Protein AF-A0A7W0NP90-F1 (afdb_monomer_lite)

pLDDT: mean 93.42, std 7.38, range [56.53, 98.81]

Structure (mmCIF, N/CA/C/O backbone):
data_AF-A0A7W0NP90-F1
#
_entry.id   AF-A0A7W0NP90-F1
#
loop_
_atom_site.group_PDB
_atom_site.id
_atom_site.type_symbol
_atom_site.label_atom_id
_atom_site.label_alt_id
_atom_site.label_comp_id
_atom_site.label_asym_id
_atom_site.label_entity_id
_atom_site.label_seq_id
_atom_site.pdbx_PDB_ins_code
_atom_site.Cartn_x
_atom_site.Cartn_y
_atom_site.Cartn_z
_atom_site.occupancy
_atom_site.B_iso_or_equiv
_atom_site.auth_seq_id
_atom_site.auth_comp_id
_atom_site.auth_asym_id
_atom_s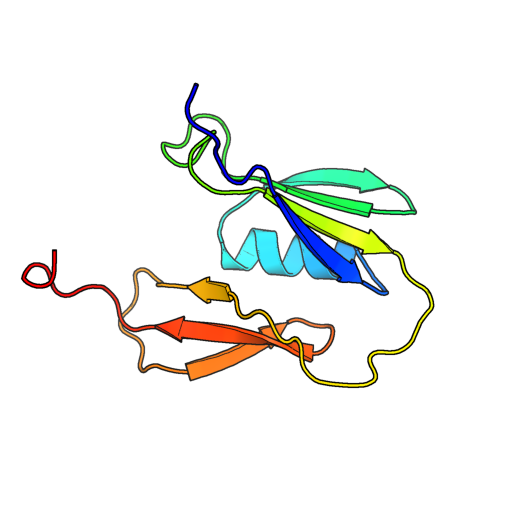ite.auth_atom_id
_atom_site.pdbx_PDB_model_num
ATOM 1 N N . MET A 1 1 ? 13.986 13.637 23.116 1.00 79.00 1 MET A N 1
ATOM 2 C CA . MET A 1 1 ? 13.478 13.665 21.729 1.00 79.00 1 MET A CA 1
ATOM 3 C C . MET A 1 1 ? 13.060 12.245 21.397 1.00 79.00 1 MET A C 1
ATOM 5 O O . MET A 1 1 ? 13.877 11.355 21.581 1.00 79.00 1 MET A O 1
ATOM 9 N N . VAL A 1 2 ? 11.793 12.021 21.052 1.00 87.81 2 VAL A N 1
ATOM 10 C CA . VAL A 1 2 ? 11.289 10.692 20.666 1.00 87.81 2 VAL A CA 1
ATOM 11 C C . VAL A 1 2 ? 11.341 10.564 19.146 1.00 87.81 2 VAL A C 1
ATOM 13 O O . VAL A 1 2 ? 11.081 11.542 18.448 1.00 87.81 2 VAL A O 1
ATOM 16 N N . MET A 1 3 ? 11.732 9.394 18.645 1.00 90.00 3 MET A N 1
ATOM 17 C CA . MET A 1 3 ? 11.789 9.099 17.211 1.00 90.00 3 MET A CA 1
ATOM 18 C C . MET A 1 3 ? 10.510 8.378 16.779 1.00 90.00 3 MET A C 1
ATOM 20 O O . MET A 1 3 ? 9.953 7.604 17.557 1.00 90.00 3 MET A O 1
ATOM 24 N N . ARG A 1 4 ? 10.069 8.618 15.542 1.00 89.56 4 ARG A N 1
ATOM 25 C CA . ARG A 1 4 ? 8.976 7.892 14.880 1.00 89.56 4 ARG A CA 1
ATOM 26 C C . ARG A 1 4 ? 9.493 7.275 13.586 1.00 89.56 4 ARG A C 1
ATOM 28 O O . ARG A 1 4 ? 10.465 7.773 13.018 1.00 89.56 4 ARG A O 1
ATOM 35 N N . ILE A 1 5 ? 8.862 6.192 13.145 1.00 93.38 5 ILE A N 1
ATOM 36 C CA . ILE A 1 5 ? 9.130 5.632 11.820 1.00 93.38 5 ILE A CA 1
ATOM 37 C C . ILE A 1 5 ? 8.510 6.594 10.809 1.00 93.38 5 ILE A C 1
ATOM 39 O O . ILE A 1 5 ? 7.312 6.835 10.870 1.00 93.38 5 ILE A O 1
ATOM 43 N N . GLN A 1 6 ? 9.332 7.159 9.926 1.00 93.38 6 GLN A N 1
ATOM 44 C CA . GLN A 1 6 ? 8.852 8.054 8.873 1.00 93.38 6 GLN A CA 1
ATOM 45 C C . GLN A 1 6 ? 8.219 7.262 7.731 1.00 93.38 6 GLN A C 1
ATOM 47 O O . GLN A 1 6 ? 7.110 7.555 7.317 1.00 93.38 6 GLN A O 1
ATOM 52 N N . CYS A 1 7 ? 8.940 6.267 7.212 1.00 96.06 7 CYS A N 1
ATOM 53 C CA . CYS A 1 7 ? 8.517 5.503 6.048 1.00 96.06 7 CYS A CA 1
ATOM 54 C C . CYS A 1 7 ? 9.046 4.068 6.095 1.00 96.06 7 CYS A C 1
ATOM 56 O O . CYS A 1 7 ? 10.070 3.780 6.727 1.00 96.06 7 CYS A O 1
ATOM 58 N N . VAL A 1 8 ? 8.348 3.182 5.390 1.00 97.06 8 VAL A N 1
ATOM 59 C CA . VAL A 1 8 ? 8.843 1.870 4.974 1.00 97.06 8 VAL A CA 1
ATOM 60 C C . VAL A 1 8 ? 9.157 1.954 3.486 1.00 97.06 8 VAL A C 1
ATOM 62 O O . VAL A 1 8 ? 8.288 2.279 2.679 1.00 97.06 8 VAL A O 1
ATOM 65 N N . VAL A 1 9 ? 10.408 1.669 3.134 1.00 97.81 9 VAL A N 1
ATOM 66 C CA . VAL A 1 9 ? 10.882 1.707 1.749 1.00 97.81 9 VAL A CA 1
ATOM 67 C C . VAL A 1 9 ? 10.884 0.299 1.172 1.00 97.81 9 VAL A C 1
ATOM 69 O O . VAL A 1 9 ? 11.411 -0.625 1.797 1.00 97.81 9 VAL A O 1
ATOM 72 N N . VAL A 1 10 ? 10.296 0.142 -0.010 1.00 97.12 10 VAL A N 1
ATOM 73 C CA . VAL A 1 10 ? 10.197 -1.122 -0.736 1.00 97.12 10 VAL A CA 1
ATOM 74 C C . VAL A 1 10 ? 10.815 -0.945 -2.117 1.00 97.12 10 VAL A C 1
ATOM 76 O O . VAL A 1 10 ? 10.396 -0.088 -2.895 1.00 97.12 10 VAL A O 1
ATOM 79 N N . ASP A 1 11 ? 11.809 -1.770 -2.419 1.00 97.25 11 ASP A N 1
ATOM 80 C CA . ASP A 1 11 ? 12.377 -1.863 -3.760 1.00 97.25 11 ASP A CA 1
ATOM 81 C C . ASP A 1 11 ? 11.326 -2.421 -4.730 1.00 97.25 11 ASP A C 1
ATOM 83 O O . ASP A 1 11 ? 10.651 -3.408 -4.423 1.00 97.25 11 ASP A O 1
ATOM 87 N N . ALA A 1 12 ? 11.191 -1.785 -5.890 1.00 97.06 12 ALA A N 1
ATOM 88 C CA . ALA A 1 12 ? 10.137 -2.057 -6.857 1.00 97.06 12 ALA A CA 1
ATOM 89 C C . ALA A 1 12 ? 10.663 -2.018 -8.296 1.00 97.06 12 ALA A C 1
ATOM 91 O O . ALA A 1 12 ? 11.549 -1.230 -8.631 1.00 97.06 12 ALA A O 1
ATOM 92 N N . HIS A 1 13 ? 10.079 -2.811 -9.187 1.00 97.44 13 HIS A N 1
ATOM 93 C CA . HIS A 1 13 ? 10.288 -2.667 -10.634 1.00 97.44 13 HIS A CA 1
ATOM 94 C C . HIS A 1 13 ? 9.301 -1.666 -11.253 1.00 97.44 13 HIS A C 1
ATOM 96 O O . HIS A 1 13 ? 9.673 -0.901 -12.154 1.00 97.44 13 HIS A O 1
ATOM 102 N N . ASP A 1 14 ? 8.067 -1.637 -10.750 1.00 97.81 14 ASP A N 1
ATOM 103 C CA . ASP A 1 14 ? 6.941 -0.809 -11.187 1.00 97.81 14 ASP A CA 1
ATOM 104 C C . ASP A 1 14 ? 6.324 -0.063 -9.986 1.00 97.81 14 ASP A C 1
ATOM 106 O O . ASP A 1 14 ? 5.307 -0.462 -9.406 1.00 97.81 14 ASP A O 1
ATOM 110 N N . CYS A 1 15 ? 6.963 1.050 -9.603 1.00 98.56 15 CYS A N 1
ATOM 111 C CA .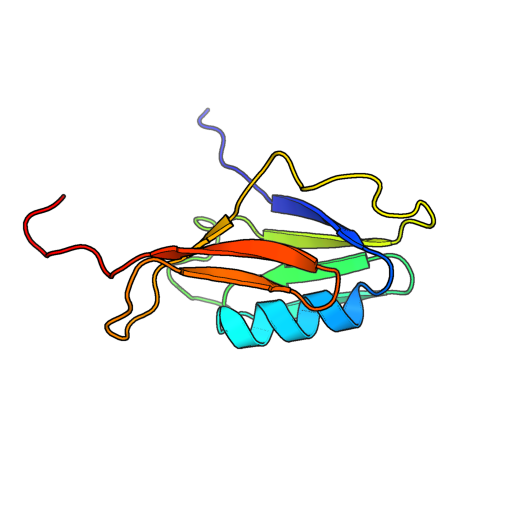 CYS A 1 15 ? 6.540 1.874 -8.466 1.00 98.56 15 CYS A CA 1
ATOM 112 C C . CYS A 1 15 ? 5.076 2.343 -8.569 1.00 98.56 15 CYS A C 1
ATOM 114 O O . CYS A 1 15 ? 4.346 2.144 -7.595 1.00 98.56 15 CYS A O 1
ATOM 116 N N . PRO A 1 16 ? 4.591 2.871 -9.717 1.00 98.62 16 PRO A N 1
ATOM 117 C CA . PRO A 1 16 ? 3.195 3.293 -9.847 1.00 98.62 16 PRO A CA 1
ATOM 118 C C . PRO A 1 16 ? 2.194 2.156 -9.628 1.00 98.62 16 PRO A C 1
ATOM 120 O O . PRO A 1 16 ? 1.126 2.355 -9.043 1.00 98.62 16 PRO A O 1
ATOM 123 N N . LYS A 1 17 ? 2.512 0.942 -10.094 1.00 98.50 17 LYS A N 1
ATOM 124 C CA . LYS A 1 17 ? 1.641 -0.226 -9.915 1.00 98.50 17 LYS A CA 1
ATOM 125 C C . LYS A 1 17 ? 1.531 -0.632 -8.449 1.00 98.50 17 LYS A C 1
ATOM 127 O O . LYS A 1 17 ? 0.416 -0.878 -7.986 1.00 98.50 17 LYS A O 1
ATOM 132 N N . LEU A 1 18 ? 2.650 -0.679 -7.724 1.00 98.50 18 LEU A N 1
ATOM 133 C CA . LEU A 1 18 ? 2.628 -0.964 -6.289 1.00 98.50 18 LEU A CA 1
ATOM 134 C C . LEU A 1 18 ? 1.927 0.148 -5.510 1.00 98.50 18 LEU A C 1
ATOM 136 O O . LEU A 1 18 ? 1.063 -0.146 -4.687 1.00 98.50 18 LEU A O 1
ATOM 140 N N . ALA A 1 19 ? 2.217 1.412 -5.818 1.00 98.75 19 ALA A N 1
ATOM 141 C CA . ALA A 1 19 ? 1.597 2.546 -5.147 1.00 98.75 19 ALA A CA 1
ATOM 142 C C . ALA A 1 19 ? 0.070 2.534 -5.278 1.00 98.75 19 ALA A C 1
ATOM 144 O O . ALA A 1 19 ? -0.632 2.707 -4.286 1.00 98.75 19 ALA A O 1
ATOM 145 N N . ARG A 1 20 ? -0.460 2.254 -6.474 1.00 98.75 20 ARG A N 1
ATOM 146 C CA . ARG A 1 20 ? -1.913 2.149 -6.697 1.00 98.75 20 ARG A CA 1
ATOM 147 C C . ARG A 1 20 ? -2.532 0.982 -5.934 1.00 98.75 20 ARG A C 1
ATOM 149 O O . ARG A 1 20 ? -3.562 1.172 -5.298 1.00 98.75 20 ARG A O 1
ATOM 156 N N . PHE A 1 21 ? -1.893 -0.190 -5.959 1.00 98.69 21 PHE A N 1
ATOM 157 C CA . PHE A 1 21 ? -2.354 -1.355 -5.198 1.00 98.69 21 PHE A CA 1
ATOM 158 C C . PHE A 1 21 ? -2.433 -1.056 -3.696 1.00 98.69 21 PHE A C 1
ATOM 160 O O . PHE A 1 21 ? -3.457 -1.311 -3.067 1.00 98.69 21 PHE A O 1
ATOM 167 N N . TRP A 1 22 ? -1.371 -0.484 -3.126 1.00 98.50 22 TRP A N 1
ATOM 168 C CA . TRP A 1 22 ? -1.301 -0.198 -1.694 1.00 98.50 22 TRP A CA 1
ATOM 169 C C . TRP A 1 22 ? -2.200 0.971 -1.278 1.00 98.50 22 TRP A C 1
ATOM 171 O O . TRP A 1 22 ? -2.812 0.910 -0.214 1.00 98.50 22 TRP A O 1
ATOM 181 N N . ALA A 1 23 ? -2.352 1.994 -2.123 1.00 98.44 23 ALA A N 1
ATOM 182 C CA . ALA A 1 23 ? -3.320 3.065 -1.904 1.00 98.44 23 ALA A CA 1
ATOM 183 C C . ALA A 1 23 ? -4.755 2.519 -1.835 1.00 98.44 23 ALA A C 1
ATOM 185 O O . ALA A 1 23 ? -5.495 2.860 -0.916 1.00 98.44 23 ALA A O 1
ATOM 186 N N . GLU A 1 24 ? -5.133 1.622 -2.750 1.00 97.81 24 GLU A N 1
ATOM 187 C CA . GLU A 1 24 ? -6.448 0.975 -2.731 1.00 97.81 24 GLU A CA 1
ATOM 188 C C . GLU A 1 24 ? -6.624 0.077 -1.499 1.00 97.81 24 GLU A C 1
ATOM 190 O O . GLU A 1 24 ? -7.619 0.203 -0.787 1.00 97.81 24 GLU A O 1
ATOM 195 N N . ALA A 1 25 ? -5.642 -0.780 -1.204 1.00 96.31 25 ALA A N 1
ATOM 196 C CA . ALA A 1 25 ? -5.716 -1.733 -0.097 1.00 96.31 25 ALA A CA 1
ATOM 197 C C . ALA A 1 25 ? -5.827 -1.059 1.282 1.00 96.31 25 ALA A C 1
ATOM 199 O O . ALA A 1 25 ? -6.492 -1.589 2.171 1.00 96.31 25 ALA A O 1
ATOM 200 N N . LEU A 1 26 ? -5.176 0.094 1.466 1.00 96.31 26 LEU A N 1
ATOM 201 C CA . LEU A 1 26 ? -5.153 0.824 2.737 1.00 96.31 26 LEU A CA 1
ATOM 202 C C . LEU A 1 26 ? -6.189 1.957 2.807 1.00 96.31 26 LEU A C 1
ATOM 204 O O . LEU A 1 26 ? -6.360 2.560 3.865 1.00 96.31 26 LEU A O 1
ATOM 208 N N . GLY A 1 27 ? -6.850 2.291 1.694 1.00 96.44 27 GLY A N 1
ATOM 209 C CA . GLY A 1 27 ? -7.626 3.530 1.578 1.00 96.44 27 GLY A CA 1
ATOM 210 C C . GLY A 1 27 ? -6.751 4.788 1.685 1.00 96.44 27 GLY A C 1
ATOM 211 O O . GLY A 1 27 ? -7.210 5.825 2.160 1.00 96.44 27 GLY A O 1
ATOM 212 N N . TRP A 1 28 ? -5.478 4.683 1.303 1.00 97.81 28 TRP A N 1
ATOM 213 C CA . TRP A 1 28 ? -4.477 5.751 1.338 1.00 97.81 28 TRP A CA 1
ATOM 214 C C . TRP A 1 28 ? -4.385 6.465 -0.018 1.00 97.81 28 TRP A C 1
ATOM 216 O O . TRP A 1 28 ? -5.126 6.167 -0.956 1.00 97.81 28 TRP A O 1
ATOM 226 N N . ARG A 1 29 ? -3.495 7.455 -0.134 1.00 98.25 29 ARG A N 1
ATOM 227 C CA . ARG A 1 29 ? -3.351 8.296 -1.330 1.00 98.25 29 ARG A CA 1
ATOM 228 C C . ARG A 1 29 ? -1.939 8.207 -1.883 1.00 98.25 29 ARG A C 1
ATOM 230 O O . ARG A 1 29 ? -0.986 8.275 -1.118 1.00 98.25 29 ARG A O 1
ATOM 237 N N . VAL A 1 30 ? -1.806 8.157 -3.207 1.00 98.56 30 VAL A N 1
ATOM 238 C CA . VAL A 1 30 ? -0.520 8.412 -3.870 1.00 98.56 30 VAL A CA 1
ATOM 239 C C . VAL A 1 30 ? -0.269 9.922 -3.850 1.00 98.56 30 VAL A C 1
ATOM 241 O O . VAL A 1 30 ? -1.030 10.676 -4.458 1.00 98.56 30 VAL A O 1
ATOM 244 N N . THR A 1 31 ? 0.753 10.374 -3.127 1.00 98.12 31 THR A N 1
ATOM 245 C CA . THR A 1 31 ? 1.062 11.808 -2.938 1.00 98.12 31 THR A CA 1
ATOM 246 C C . THR A 1 31 ? 2.223 12.286 -3.798 1.00 98.12 31 THR A C 1
ATOM 248 O O . THR A 1 31 ? 2.319 13.476 -4.102 1.00 98.12 31 THR A O 1
ATOM 251 N N . TYR A 1 32 ? 3.072 11.360 -4.239 1.00 98.38 32 TYR A N 1
ATOM 252 C CA . TYR A 1 32 ? 4.201 11.625 -5.118 1.00 98.38 32 TYR A CA 1
ATOM 253 C C . TYR A 1 32 ? 4.408 10.456 -6.083 1.00 98.38 32 TYR A C 1
ATOM 255 O O . TYR A 1 32 ? 4.322 9.299 -5.677 1.00 98.38 32 TYR A O 1
ATOM 263 N N . GLU A 1 33 ? 4.708 10.753 -7.345 1.00 98.44 33 GLU A N 1
ATOM 264 C CA . GLU A 1 33 ? 5.049 9.769 -8.376 1.00 98.44 33 GLU A CA 1
ATOM 265 C C . GLU A 1 33 ? 5.986 10.424 -9.401 1.00 98.44 33 GLU A C 1
ATOM 267 O O . GLU A 1 33 ? 5.691 11.507 -9.913 1.00 98.44 33 GLU A O 1
ATOM 272 N N . ASP A 1 34 ? 7.108 9.769 -9.691 1.00 98.12 34 ASP A N 1
ATOM 273 C CA . ASP A 1 34 ? 7.994 10.075 -10.814 1.00 98.12 34 ASP A CA 1
ATOM 274 C C . ASP A 1 34 ? 8.564 8.777 -11.427 1.00 98.12 34 ASP A C 1
ATOM 276 O O . ASP A 1 34 ? 8.125 7.670 -11.106 1.00 98.12 34 ASP A O 1
ATOM 280 N N . ASP A 1 35 ? 9.546 8.898 -12.326 1.00 96.94 35 ASP A N 1
ATOM 281 C CA . ASP A 1 35 ? 10.166 7.750 -13.003 1.00 96.94 35 ASP A CA 1
ATOM 282 C C . ASP A 1 35 ? 10.978 6.833 -12.065 1.00 96.94 35 ASP A C 1
ATOM 284 O O . ASP A 1 35 ? 11.357 5.723 -12.457 1.00 96.94 35 ASP A O 1
ATOM 288 N N . HIS A 1 36 ? 11.275 7.280 -10.845 1.00 98.06 36 HIS A N 1
ATOM 289 C CA . HIS A 1 36 ? 12.155 6.604 -9.899 1.00 98.06 36 HIS A CA 1
ATOM 290 C C . HIS A 1 36 ? 11.447 6.137 -8.637 1.00 98.06 36 HIS A C 1
ATOM 292 O O . HIS A 1 36 ? 11.956 5.228 -7.984 1.00 98.06 36 HIS A O 1
ATOM 298 N N . GLN A 1 37 ? 10.320 6.734 -8.264 1.00 98.56 37 GLN A N 1
ATOM 299 C CA . GLN A 1 37 ? 9.649 6.384 -7.026 1.00 98.56 37 GLN A CA 1
ATOM 300 C C . GLN A 1 37 ? 8.171 6.766 -6.996 1.00 98.56 37 GLN A C 1
ATOM 302 O O . GLN A 1 37 ? 7.675 7.600 -7.755 1.00 98.56 37 GLN A O 1
ATOM 307 N N . SER A 1 38 ? 7.459 6.171 -6.047 1.00 98.81 38 SER A N 1
ATOM 308 C CA . SER A 1 38 ? 6.083 6.532 -5.725 1.00 98.81 38 SER A CA 1
ATOM 309 C C . SER A 1 38 ? 5.867 6.478 -4.217 1.00 98.81 38 SER A C 1
ATOM 311 O O . SER A 1 38 ? 6.376 5.574 -3.556 1.00 98.81 38 SER A O 1
ATOM 313 N N . VAL A 1 39 ? 5.119 7.433 -3.669 1.00 98.75 39 VAL A N 1
ATOM 314 C CA . VAL A 1 39 ? 4.840 7.543 -2.229 1.00 98.75 39 VAL A CA 1
ATOM 315 C C . VAL A 1 39 ? 3.347 7.408 -1.987 1.00 98.75 39 VAL A C 1
ATOM 317 O O . VAL A 1 39 ? 2.542 8.042 -2.674 1.00 98.75 39 VAL A O 1
ATOM 320 N N . VAL A 1 40 ? 2.992 6.587 -1.002 1.00 98.69 40 VAL A N 1
ATOM 321 C CA . VAL A 1 40 ? 1.628 6.390 -0.521 1.00 98.69 40 VAL A CA 1
ATOM 322 C C . VAL A 1 40 ? 1.548 6.830 0.935 1.00 98.69 40 VAL A C 1
ATOM 324 O O . VAL A 1 40 ? 2.264 6.307 1.788 1.00 98.69 40 VAL A O 1
ATOM 327 N N . GLU A 1 41 ? 0.649 7.768 1.213 1.00 98.25 41 GLU A N 1
ATOM 328 C CA . GLU A 1 41 ? 0.454 8.377 2.531 1.00 98.25 41 GLU A CA 1
ATOM 329 C C . GLU A 1 41 ? -1.004 8.246 2.984 1.00 98.25 41 GLU A C 1
ATOM 331 O O . GLU A 1 41 ? -1.912 8.172 2.140 1.00 98.25 41 GLU A O 1
ATOM 336 N N . PRO A 1 42 ? -1.271 8.298 4.301 1.00 97.75 42 PRO A N 1
ATOM 337 C CA . PRO A 1 42 ? -2.629 8.357 4.814 1.00 97.75 42 PRO A CA 1
ATOM 338 C C . PRO A 1 42 ? -3.486 9.483 4.195 1.00 97.75 42 PRO A C 1
ATOM 340 O O . PRO A 1 42 ? -2.977 10.486 3.661 1.00 97.75 42 PRO A O 1
ATOM 343 N N . PRO A 1 43 ? -4.825 9.366 4.267 1.00 96.75 43 PRO A N 1
ATOM 344 C CA . PRO A 1 43 ? -5.722 10.445 3.874 1.00 96.75 43 PRO A CA 1
ATOM 345 C C . PRO A 1 43 ? -5.392 11.749 4.607 1.00 96.75 43 PRO A C 1
ATOM 347 O O . PRO A 1 43 ? -5.083 11.752 5.799 1.00 96.75 43 PRO A O 1
ATOM 350 N N . GLU A 1 44 ? -5.465 12.872 3.896 1.00 94.06 44 GLU A N 1
ATOM 351 C CA . GLU A 1 44 ? -5.188 14.184 4.483 1.00 94.06 44 GLU A CA 1
ATOM 352 C C . GLU A 1 44 ? -6.146 14.469 5.650 1.00 94.06 44 GLU A C 1
ATOM 354 O O . GLU A 1 44 ? -7.355 14.264 5.540 1.00 94.06 44 GLU A O 1
ATOM 359 N N . GLY A 1 45 ? -5.599 14.923 6.781 1.00 92.88 45 GLY A N 1
ATOM 360 C CA . GLY A 1 45 ? -6.372 15.220 7.991 1.00 92.88 45 GLY A CA 1
ATOM 361 C C . GLY A 1 45 ? -6.882 13.996 8.760 1.00 92.88 45 GLY A C 1
ATOM 362 O O . GLY A 1 45 ? -7.621 14.168 9.731 1.00 92.88 45 GLY A O 1
ATOM 363 N N . SER A 1 46 ? -6.508 12.779 8.355 1.00 94.19 46 SER A N 1
ATOM 364 C CA . SER A 1 46 ? -6.836 11.561 9.098 1.00 94.19 46 SER A CA 1
ATOM 365 C C . SER A 1 46 ? -6.013 11.439 10.395 1.00 94.19 46 SER A C 1
ATOM 367 O O . SER A 1 46 ? -4.912 11.992 10.474 1.00 94.19 46 SER A O 1
ATOM 369 N N . PRO A 1 47 ? -6.517 10.738 11.431 1.00 93.44 47 PRO A N 1
ATOM 370 C CA . PRO A 1 47 ? -5.762 10.463 12.661 1.00 93.44 47 PRO A CA 1
ATOM 371 C C . PRO A 1 47 ? -4.424 9.736 12.448 1.00 93.44 47 PRO A C 1
ATOM 373 O O . PRO A 1 47 ? -3.581 9.726 13.343 1.00 93.44 47 PRO A O 1
ATOM 376 N N . GLU A 1 48 ? -4.244 9.107 11.290 1.00 92.38 48 GLU A N 1
ATOM 377 C CA . GLU A 1 48 ? -3.058 8.361 10.891 1.00 92.38 48 GLU A CA 1
ATOM 378 C C . GLU A 1 48 ? -1.911 9.263 10.409 1.00 92.38 48 GLU A C 1
ATOM 380 O O . GLU A 1 48 ? -0.761 8.817 10.396 1.00 92.38 48 GLU A O 1
ATOM 385 N N . VAL A 1 49 ? -2.185 10.527 10.056 1.00 90.50 49 VAL A N 1
ATOM 386 C CA . VAL A 1 49 ? -1.146 11.502 9.679 1.00 90.50 49 VAL A CA 1
ATOM 387 C C . VAL A 1 49 ? -0.162 11.684 10.841 1.00 90.50 49 VAL A C 1
ATOM 389 O O . VAL A 1 49 ? -0.567 11.868 11.987 1.00 90.50 49 VAL A O 1
ATOM 392 N N . ASP A 1 50 ? 1.142 11.620 10.553 1.00 85.25 50 ASP A N 1
ATOM 393 C CA . ASP A 1 50 ? 2.243 11.655 11.534 1.00 85.2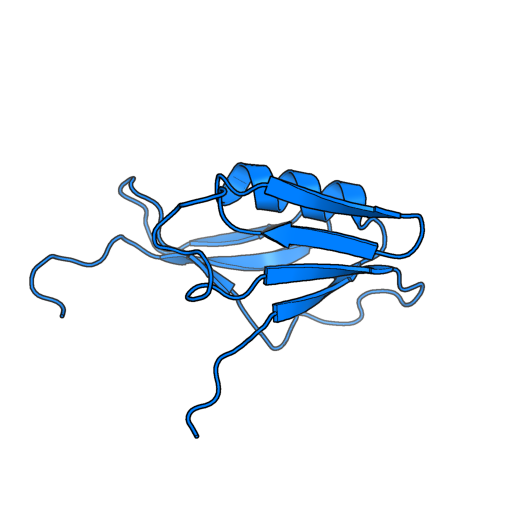5 50 ASP A CA 1
ATOM 394 C C . ASP A 1 50 ? 2.264 10.495 12.560 1.00 85.25 50 ASP A C 1
ATOM 396 O O . ASP A 1 50 ? 3.051 10.523 13.522 1.00 85.25 50 ASP A O 1
ATOM 400 N N . VAL A 1 51 ? 1.417 9.476 12.382 1.00 91.94 51 VAL A N 1
ATOM 401 C CA . VAL A 1 51 ? 1.349 8.273 13.231 1.00 91.94 51 VAL A CA 1
ATOM 402 C C . VAL A 1 51 ? 1.745 7.029 12.444 1.00 91.94 51 VAL A C 1
ATOM 404 O O . VAL A 1 51 ? 2.610 6.275 12.896 1.00 91.94 51 VAL A O 1
ATOM 407 N N . ALA A 1 52 ? 1.125 6.812 11.285 1.00 94.06 52 ALA A N 1
ATOM 408 C CA . ALA A 1 52 ? 1.471 5.722 10.386 1.00 94.06 52 ALA A CA 1
ATOM 409 C C . ALA A 1 52 ? 2.674 6.119 9.510 1.00 94.06 52 ALA A C 1
ATOM 411 O O . ALA A 1 52 ? 2.753 7.274 9.092 1.00 94.06 52 ALA A O 1
ATOM 412 N N . PRO A 1 53 ? 3.615 5.197 9.233 1.00 96.25 53 PRO A N 1
ATOM 413 C CA . PRO A 1 53 ? 4.705 5.473 8.308 1.00 96.25 53 PRO A CA 1
ATOM 414 C C . PRO A 1 53 ? 4.207 5.469 6.860 1.00 96.25 53 PRO A C 1
ATOM 416 O O . PRO A 1 53 ? 3.374 4.638 6.497 1.00 96.25 53 PRO A O 1
ATOM 419 N N . ASP A 1 54 ? 4.787 6.321 6.021 1.00 97.38 54 ASP A N 1
ATOM 420 C CA . ASP A 1 54 ? 4.530 6.325 4.579 1.00 97.38 54 ASP A CA 1
ATOM 421 C C . ASP A 1 54 ? 5.014 5.009 3.944 1.00 97.38 54 ASP A C 1
ATOM 423 O O . ASP A 1 54 ? 5.983 4.397 4.413 1.00 97.38 54 ASP A O 1
ATOM 427 N N . LEU A 1 55 ? 4.399 4.594 2.835 1.00 98.31 55 LEU A N 1
ATOM 428 C CA . LEU A 1 55 ? 4.969 3.558 1.969 1.00 98.31 55 LEU A CA 1
ATOM 429 C C . LEU A 1 55 ? 5.657 4.221 0.778 1.00 98.31 55 LEU A C 1
ATOM 431 O O . LEU A 1 55 ? 5.011 4.878 -0.036 1.00 98.31 55 LEU A O 1
ATOM 435 N N . LEU A 1 56 ? 6.971 4.036 0.673 1.00 98.69 56 LEU A N 1
ATOM 436 C CA . LEU A 1 56 ? 7.787 4.544 -0.427 1.00 98.69 56 LEU A CA 1
ATOM 437 C C . LEU A 1 56 ? 8.251 3.372 -1.296 1.00 98.69 56 LEU A C 1
ATOM 439 O O . LEU A 1 56 ? 8.971 2.494 -0.829 1.00 98.69 56 LEU A O 1
ATOM 443 N N . PHE A 1 57 ? 7.878 3.384 -2.570 1.00 98.56 57 PHE A N 1
ATOM 444 C CA . PHE A 1 57 ? 8.335 2.419 -3.566 1.00 98.56 57 PHE A CA 1
ATOM 445 C C . PHE A 1 57 ? 9.459 3.042 -4.385 1.00 98.56 57 PHE A C 1
ATOM 447 O O . PHE A 1 57 ? 9.239 4.082 -5.000 1.00 98.56 57 PHE A O 1
ATOM 454 N N . VAL A 1 58 ? 10.641 2.423 -4.407 1.00 98.50 58 VAL A N 1
ATOM 455 C CA . VAL A 1 58 ? 11.824 2.932 -5.125 1.00 98.50 58 VAL A CA 1
ATOM 456 C C . VAL A 1 58 ? 12.185 1.996 -6.263 1.00 98.50 58 VAL A C 1
ATOM 458 O O . VAL A 1 58 ? 12.287 0.786 -6.078 1.00 98.50 58 VAL A O 1
ATOM 461 N N . LYS A 1 59 ? 12.404 2.562 -7.447 1.00 98.38 59 LYS A N 1
ATOM 462 C CA . LYS A 1 59 ? 12.714 1.805 -8.649 1.00 98.38 59 LYS A CA 1
ATOM 463 C C . LYS A 1 59 ? 14.107 1.199 -8.549 1.00 98.38 59 LYS A C 1
ATOM 465 O O . LYS A 1 59 ? 15.103 1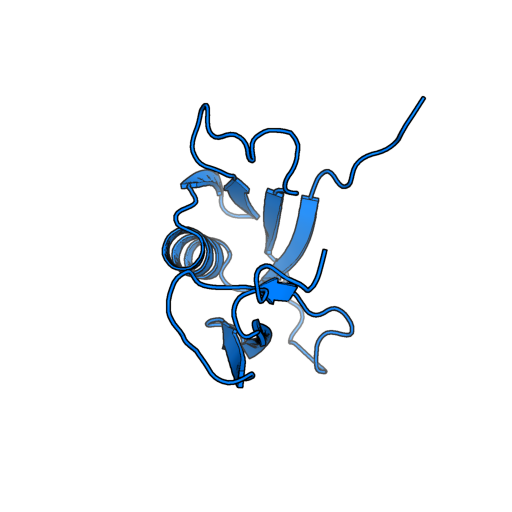.920 -8.491 1.00 98.38 59 LYS A O 1
ATOM 470 N N . VAL A 1 60 ? 14.175 -0.122 -8.635 1.00 97.44 60 VAL A N 1
ATOM 471 C CA . VAL A 1 60 ? 15.416 -0.884 -8.790 1.00 97.44 60 VAL A CA 1
ATOM 472 C C . VAL A 1 60 ? 15.379 -1.697 -10.080 1.00 97.44 60 VAL A C 1
ATOM 474 O O . VAL A 1 60 ? 14.326 -1.886 -10.689 1.00 97.44 60 VAL A O 1
ATOM 477 N N . LEU A 1 61 ? 16.549 -2.159 -10.519 1.00 95.12 61 LEU A N 1
ATOM 478 C CA . LEU A 1 61 ? 16.683 -3.052 -11.677 1.00 95.12 61 LEU A CA 1
ATOM 479 C C . LEU A 1 61 ? 17.025 -4.489 -11.276 1.00 95.12 61 LEU A C 1
ATOM 481 O O . LEU A 1 61 ? 16.956 -5.382 -12.114 1.00 95.12 61 LEU A O 1
ATOM 485 N N . ASP A 1 62 ? 17.416 -4.706 -10.020 1.00 94.06 62 ASP A N 1
ATOM 486 C CA . ASP A 1 62 ? 17.781 -6.023 -9.518 1.00 94.06 62 ASP A CA 1
ATOM 487 C C . ASP A 1 62 ? 16.542 -6.903 -9.370 1.00 94.06 62 ASP A C 1
ATOM 489 O O . ASP A 1 62 ? 15.505 -6.470 -8.866 1.00 94.06 62 ASP A O 1
ATOM 493 N N . ASP A 1 63 ? 16.651 -8.160 -9.789 1.00 91.31 63 ASP A N 1
ATOM 494 C CA . ASP A 1 63 ? 15.579 -9.128 -9.608 1.00 91.31 63 ASP A CA 1
ATOM 495 C C . ASP A 1 63 ? 15.453 -9.549 -8.140 1.00 91.31 63 ASP A C 1
ATOM 497 O O . ASP A 1 63 ? 16.436 -9.728 -7.410 1.00 91.31 63 ASP A O 1
ATOM 501 N N . LYS A 1 64 ? 14.217 -9.814 -7.713 1.00 87.81 64 LYS A N 1
ATOM 502 C CA . LYS A 1 64 ? 13.941 -10.389 -6.397 1.00 87.81 64 LYS A CA 1
ATOM 503 C C . LYS A 1 64 ? 14.539 -11.795 -6.294 1.00 87.81 64 LYS A C 1
ATOM 505 O O . LYS A 1 64 ? 14.051 -12.741 -6.906 1.00 87.81 64 LYS A O 1
ATOM 510 N N . MET A 1 65 ? 15.561 -11.955 -5.456 1.00 89.31 65 MET A N 1
ATOM 511 C CA . MET A 1 65 ? 16.235 -13.250 -5.261 1.00 89.31 65 MET A CA 1
ATOM 512 C C . MET A 1 65 ? 15.610 -14.124 -4.171 1.00 89.31 65 MET A C 1
ATOM 514 O O . MET A 1 65 ? 15.745 -15.346 -4.198 1.00 89.31 65 MET A O 1
ATOM 518 N N . ALA A 1 66 ? 14.941 -13.519 -3.190 1.00 91.38 66 ALA A N 1
ATOM 519 C CA . ALA A 1 66 ? 14.336 -14.228 -2.068 1.00 91.38 66 ALA A CA 1
ATOM 520 C C . ALA A 1 66 ? 13.135 -13.459 -1.508 1.00 91.38 66 ALA A C 1
ATOM 522 O O . ALA A 1 66 ? 12.888 -12.305 -1.858 1.00 91.38 66 ALA A O 1
ATOM 523 N N . LYS A 1 67 ? 12.399 -14.103 -0.598 1.00 88.00 67 LYS A N 1
ATOM 524 C CA . LYS A 1 67 ? 11.342 -13.452 0.181 1.00 88.00 67 LYS A CA 1
ATOM 525 C C . LYS A 1 67 ? 11.892 -12.273 0.984 1.00 88.00 67 LYS A C 1
ATOM 527 O O . LYS A 1 67 ? 13.040 -12.302 1.437 1.00 88.00 67 LYS A O 1
ATOM 532 N N . ASN A 1 68 ? 11.041 -11.272 1.204 1.00 89.69 68 ASN A N 1
ATOM 533 C CA . ASN A 1 68 ? 11.373 -10.172 2.103 1.00 89.69 68 ASN A CA 1
ATOM 534 C C . ASN A 1 68 ? 11.585 -10.719 3.516 1.00 89.69 68 ASN A C 1
ATOM 536 O O . ASN A 1 68 ? 10.906 -11.647 3.951 1.00 89.69 68 ASN A O 1
ATOM 540 N N . ARG A 1 69 ? 12.541 -10.134 4.241 1.00 92.62 69 ARG A N 1
ATOM 541 C CA . ARG A 1 69 ? 12.766 -10.430 5.669 1.00 92.62 69 ARG A CA 1
ATOM 542 C C . ARG A 1 69 ? 11.955 -9.518 6.591 1.00 92.62 69 ARG A C 1
ATOM 544 O O . ARG A 1 69 ? 12.087 -9.607 7.806 1.00 92.62 69 ARG A O 1
ATOM 551 N N . LEU A 1 70 ? 11.157 -8.641 5.991 1.00 92.56 70 LEU A N 1
ATOM 552 C CA . LEU A 1 70 ? 10.215 -7.743 6.630 1.00 92.56 70 LEU A CA 1
ATOM 553 C C . LEU A 1 70 ? 8.831 -8.042 6.054 1.00 92.56 70 LEU A C 1
ATOM 555 O O . LEU A 1 70 ? 8.695 -8.241 4.847 1.00 92.56 70 LEU A O 1
ATOM 559 N N . HIS A 1 71 ? 7.841 -8.076 6.936 1.00 90.69 71 HIS A N 1
ATOM 560 C CA . HIS A 1 71 ? 6.436 -8.292 6.625 1.00 90.69 71 HIS A CA 1
ATOM 561 C C . HIS A 1 71 ? 5.625 -7.105 7.135 1.00 90.69 71 HIS A C 1
ATOM 563 O O . HIS A 1 71 ? 5.896 -6.585 8.219 1.00 90.69 71 HIS A O 1
ATOM 569 N N . LEU A 1 72 ? 4.656 -6.673 6.334 1.00 95.38 72 LEU A N 1
ATOM 570 C CA . LEU A 1 72 ? 3.616 -5.757 6.777 1.00 95.38 72 LEU A CA 1
ATOM 571 C C . LEU A 1 72 ? 2.427 -6.597 7.235 1.00 95.38 72 LEU A C 1
ATOM 573 O O . LEU A 1 72 ? 1.943 -7.444 6.485 1.00 95.38 72 LEU A O 1
ATOM 577 N N . ASP A 1 73 ? 1.970 -6.359 8.457 1.00 95.31 73 ASP A N 1
ATOM 578 C CA . ASP A 1 73 ? 0.830 -7.055 9.043 1.00 95.31 73 ASP A CA 1
ATOM 579 C C . ASP A 1 73 ? -0.330 -6.063 9.181 1.00 95.31 73 ASP A C 1
ATOM 581 O O . ASP A 1 73 ? -0.251 -5.083 9.925 1.00 95.31 73 ASP A O 1
ATOM 585 N N . LEU A 1 74 ? -1.406 -6.312 8.442 1.00 94.62 74 LEU A N 1
ATOM 586 C CA . LEU A 1 74 ? -2.565 -5.432 8.325 1.00 94.62 74 LEU A CA 1
ATOM 587 C C . LEU A 1 74 ? -3.762 -6.014 9.074 1.00 94.62 74 LEU A C 1
ATOM 589 O O . LEU A 1 74 ? -3.896 -7.231 9.197 1.00 94.62 74 LEU A O 1
ATOM 593 N N . ARG A 1 75 ? -4.672 -5.149 9.522 1.00 92.31 75 ARG A N 1
ATOM 594 C CA . ARG A 1 75 ? -5.978 -5.549 10.058 1.00 92.31 75 ARG A CA 1
ATOM 595 C C . ARG A 1 75 ? -7.082 -4.833 9.287 1.00 92.31 75 ARG A C 1
ATOM 597 O O . ARG A 1 75 ? -7.137 -3.607 9.361 1.00 92.31 75 ARG A O 1
ATOM 604 N N . PRO A 1 76 ? -7.934 -5.557 8.549 1.00 89.75 76 PRO A N 1
ATOM 605 C CA . PRO A 1 76 ? -9.087 -4.961 7.901 1.00 89.75 76 PRO A CA 1
ATOM 606 C C . PRO A 1 76 ? -10.212 -4.744 8.920 1.00 89.75 76 PRO A C 1
ATOM 608 O O . PRO A 1 76 ? -10.179 -5.267 10.035 1.00 89.75 76 PRO A O 1
ATOM 611 N N . ALA A 1 77 ? -11.220 -3.970 8.521 1.00 83.81 77 ALA A N 1
ATOM 612 C CA . ALA A 1 77 ? -12.443 -3.809 9.306 1.00 83.81 77 ALA A CA 1
ATOM 613 C C . ALA A 1 77 ? -13.326 -5.072 9.286 1.00 83.81 77 ALA A C 1
ATOM 615 O O . ALA A 1 77 ? -14.081 -5.310 10.226 1.00 83.81 77 ALA A O 1
ATOM 616 N N . ASP A 1 78 ? -13.225 -5.870 8.222 1.00 86.44 78 ASP A N 1
ATOM 617 C CA . ASP A 1 78 ? -13.997 -7.096 8.047 1.00 86.44 78 ASP A CA 1
ATOM 618 C C . ASP A 1 78 ? -13.379 -8.277 8.811 1.00 86.44 78 ASP A C 1
ATOM 620 O O . ASP A 1 78 ? -12.168 -8.340 9.033 1.00 86.44 78 ASP A O 1
ATOM 624 N N . ASP A 1 79 ? -14.215 -9.251 9.179 1.00 88.44 79 ASP A N 1
ATOM 625 C CA . ASP A 1 79 ? -13.748 -10.489 9.804 1.00 88.44 79 ASP A CA 1
ATOM 626 C C . ASP A 1 79 ? -13.016 -11.373 8.785 1.00 88.44 79 ASP A C 1
ATOM 628 O O . ASP A 1 79 ? -13.574 -11.806 7.770 1.00 88.44 79 ASP A O 1
ATOM 632 N N . VAL A 1 80 ? -11.746 -11.649 9.072 1.00 90.62 80 VAL A N 1
ATOM 633 C CA . VAL A 1 80 ? -10.861 -12.444 8.226 1.00 90.62 80 VAL A CA 1
ATOM 634 C C . VAL A 1 80 ? -10.037 -13.404 9.070 1.00 90.62 80 VAL A C 1
ATOM 636 O O . VAL A 1 80 ? -9.572 -13.091 10.165 1.00 90.62 80 VAL A O 1
ATOM 639 N N . LYS A 1 81 ? -9.773 -14.590 8.518 1.00 92.50 81 LYS A N 1
ATOM 640 C CA . LYS A 1 81 ? -8.751 -15.479 9.076 1.00 92.50 81 LYS A CA 1
ATOM 641 C C . LYS A 1 81 ? -7.372 -14.950 8.724 1.00 92.50 81 LYS A C 1
ATOM 643 O O . LYS A 1 81 ? -7.179 -14.440 7.619 1.00 92.50 81 LYS A O 1
ATOM 648 N N . TRP A 1 82 ? -6.406 -15.176 9.618 1.00 95.38 82 TRP A N 1
ATOM 649 C CA . TRP A 1 82 ? -5.012 -14.878 9.312 1.00 95.38 82 TRP A CA 1
ATOM 650 C C . TRP A 1 82 ? -4.611 -15.523 7.985 1.00 95.38 82 TRP A C 1
ATOM 652 O O . TRP A 1 82 ? -4.681 -16.744 7.831 1.00 95.38 82 TRP A O 1
ATOM 662 N N . THR A 1 83 ? -4.225 -14.679 7.034 1.00 95.69 83 THR A N 1
ATOM 663 C CA . THR A 1 83 ? -3.890 -15.087 5.673 1.00 95.69 83 THR A CA 1
ATOM 664 C C . THR A 1 83 ? -2.665 -14.317 5.202 1.00 95.69 83 THR A C 1
ATOM 666 O O . THR A 1 83 ? -2.537 -13.123 5.464 1.00 95.69 83 THR A O 1
ATOM 669 N N . VAL A 1 84 ? -1.766 -15.001 4.495 1.00 96.44 84 VAL A N 1
ATOM 670 C CA . VAL A 1 84 ? -0.640 -14.373 3.796 1.00 96.44 84 VAL A CA 1
ATOM 671 C C . VAL A 1 84 ? -1.059 -14.114 2.354 1.00 96.44 84 VAL A C 1
ATOM 673 O O . VAL A 1 84 ? -1.481 -15.039 1.657 1.00 96.44 84 VAL A O 1
ATOM 676 N N . LEU A 1 85 ? -0.947 -12.862 1.926 1.00 96.50 85 LEU A N 1
ATOM 677 C CA . LEU A 1 85 ? -1.191 -12.410 0.560 1.00 96.50 85 LEU A CA 1
ATOM 678 C C . LEU A 1 85 ? 0.108 -11.864 -0.037 1.00 96.50 85 LEU A C 1
ATOM 680 O O . LEU A 1 85 ? 1.119 -11.750 0.655 1.00 96.50 85 LEU A O 1
ATOM 684 N N . ALA A 1 86 ? 0.080 -11.540 -1.326 1.00 96.94 86 ALA A N 1
ATOM 685 C CA . ALA A 1 86 ? 1.196 -10.905 -2.006 1.00 96.94 86 ALA A CA 1
ATOM 686 C C . ALA A 1 86 ? 0.716 -9.716 -2.837 1.00 96.94 86 ALA A C 1
ATOM 688 O O . ALA A 1 86 ? -0.378 -9.749 -3.406 1.00 96.94 86 ALA A O 1
ATOM 689 N N . ASP A 1 87 ? 1.541 -8.674 -2.894 1.00 97.25 87 ASP A N 1
ATOM 690 C CA . ASP A 1 87 ? 1.331 -7.543 -3.791 1.00 97.25 87 ASP A CA 1
ATOM 691 C C . ASP A 1 87 ? 1.640 -7.929 -5.260 1.00 97.25 87 ASP A C 1
ATOM 693 O O . ASP A 1 87 ? 2.070 -9.056 -5.543 1.00 97.25 87 ASP A O 1
ATOM 697 N N . PRO A 1 88 ? 1.432 -7.024 -6.232 1.00 97.69 88 PRO A N 1
ATOM 698 C CA . PRO A 1 88 ? 1.670 -7.319 -7.643 1.00 97.69 88 PRO A CA 1
ATOM 699 C C . PRO A 1 88 ? 3.115 -7.654 -8.047 1.00 97.69 88 PRO A C 1
ATOM 701 O O . PRO A 1 88 ? 3.308 -8.060 -9.197 1.00 97.69 88 PRO A O 1
ATOM 704 N N . GLU A 1 89 ? 4.102 -7.465 -7.167 1.00 95.94 89 GLU A N 1
ATOM 705 C CA . GLU A 1 89 ? 5.505 -7.866 -7.365 1.00 95.94 89 GLU A CA 1
ATOM 706 C C . GLU A 1 89 ? 5.902 -9.074 -6.497 1.00 95.94 89 GLU A C 1
ATOM 708 O O . GLU A 1 89 ? 7.059 -9.498 -6.474 1.00 95.94 89 GLU A O 1
ATOM 713 N N . GLY A 1 90 ? 4.936 -9.691 -5.812 1.00 95.06 90 GLY A N 1
ATOM 714 C CA . GLY A 1 90 ? 5.166 -10.884 -5.007 1.00 95.06 90 GLY A CA 1
ATOM 715 C C . GLY A 1 90 ? 5.744 -10.592 -3.621 1.00 95.06 90 GLY A C 1
ATOM 716 O O . GLY A 1 90 ? 6.281 -11.506 -2.987 1.00 95.06 90 GLY A O 1
ATOM 717 N N . ASN 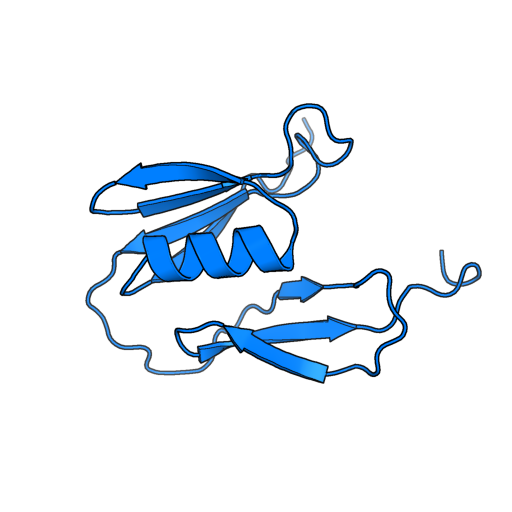A 1 91 ? 5.673 -9.348 -3.131 1.00 95.12 91 ASN A N 1
ATOM 718 C CA . ASN A 1 91 ? 6.020 -9.047 -1.744 1.00 95.12 91 ASN A CA 1
ATOM 719 C C . ASN A 1 91 ? 4.902 -9.528 -0.822 1.00 95.12 91 ASN A C 1
ATOM 721 O O . ASN A 1 91 ? 3.753 -9.106 -0.946 1.00 95.12 91 ASN A O 1
ATOM 725 N N . GLU A 1 92 ? 5.249 -10.425 0.097 1.00 96.31 92 GLU A N 1
ATOM 726 C CA . GLU A 1 92 ? 4.288 -11.019 1.021 1.00 96.31 92 GLU A CA 1
ATOM 727 C C . GLU A 1 92 ? 3.921 -10.050 2.156 1.00 96.31 92 GLU A C 1
ATOM 729 O O . GLU A 1 92 ? 4.789 -9.392 2.736 1.00 96.31 92 GLU A O 1
ATOM 734 N N . PHE A 1 93 ? 2.635 -10.014 2.502 1.00 97.00 93 PHE A N 1
ATOM 735 C CA . PHE A 1 93 ? 2.093 -9.301 3.659 1.00 97.00 93 PHE A CA 1
ATOM 736 C C . PHE A 1 93 ? 1.018 -10.152 4.343 1.00 97.00 93 PHE A C 1
ATOM 738 O O . PHE A 1 93 ? 0.377 -10.995 3.707 1.00 97.00 93 PHE A O 1
ATOM 745 N N . CYS A 1 94 ? 0.822 -9.960 5.646 1.00 96.50 94 CYS A N 1
ATOM 746 C CA . CYS A 1 94 ? -0.211 -10.678 6.385 1.00 96.50 94 CYS A CA 1
ATOM 747 C C . CYS A 1 94 ? -1.454 -9.815 6.544 1.00 96.50 94 CYS A C 1
ATOM 749 O O . CYS A 1 94 ? -1.375 -8.625 6.833 1.00 96.50 94 CYS A O 1
ATOM 751 N N . VAL A 1 95 ? -2.610 -10.456 6.460 1.00 96.62 95 VAL A N 1
ATOM 752 C CA . VAL A 1 95 ? -3.879 -9.898 6.909 1.00 96.62 95 VAL A CA 1
ATOM 753 C C . VAL A 1 95 ? -4.275 -10.671 8.159 1.00 96.62 95 VAL A C 1
ATOM 755 O O . VAL A 1 95 ? -4.475 -11.884 8.103 1.00 96.62 95 VAL A O 1
ATOM 758 N N . LEU A 1 96 ? -4.296 -9.988 9.298 1.00 94.50 96 LEU A N 1
ATOM 759 C CA . LEU A 1 96 ? -4.617 -10.530 10.613 1.00 94.50 96 LEU A CA 1
ATOM 760 C C . LEU A 1 96 ? -6.106 -10.322 10.925 1.00 94.50 96 LEU A C 1
ATOM 762 O O . LEU A 1 96 ? -6.687 -9.346 10.447 1.00 94.50 96 LEU A O 1
ATOM 766 N N . PRO A 1 97 ? -6.713 -11.181 11.765 1.00 91.94 97 PRO A N 1
ATOM 767 C CA . PRO A 1 97 ? -8.038 -10.902 12.301 1.00 91.94 97 PRO A CA 1
ATOM 768 C C . PRO A 1 97 ? -8.052 -9.563 13.064 1.00 91.94 97 PRO A C 1
ATOM 770 O O . PRO A 1 97 ? -7.014 -9.153 13.621 1.00 91.94 97 PRO A O 1
ATOM 773 N N . PRO A 1 98 ? -9.211 -8.881 13.109 1.00 85.62 98 PRO A N 1
ATOM 774 C CA . PRO A 1 98 ? -9.377 -7.675 13.910 1.00 85.62 98 PRO A CA 1
ATOM 775 C C . PRO A 1 98 ? -9.039 -7.945 15.385 1.00 85.62 98 PRO A C 1
ATOM 777 O O . PRO A 1 98 ? -9.106 -9.077 15.866 1.00 85.62 98 PRO A O 1
ATOM 780 N N . LEU A 1 99 ? -8.610 -6.906 16.107 1.00 81.19 99 LEU A N 1
ATOM 781 C CA . LEU A 1 99 ? -8.361 -7.036 17.544 1.00 81.19 99 LEU A CA 1
ATOM 782 C C . LEU A 1 99 ? -9.693 -7.260 18.258 1.00 81.19 99 LEU A C 1
ATOM 784 O O . LEU A 1 99 ? -10.606 -6.447 18.117 1.00 81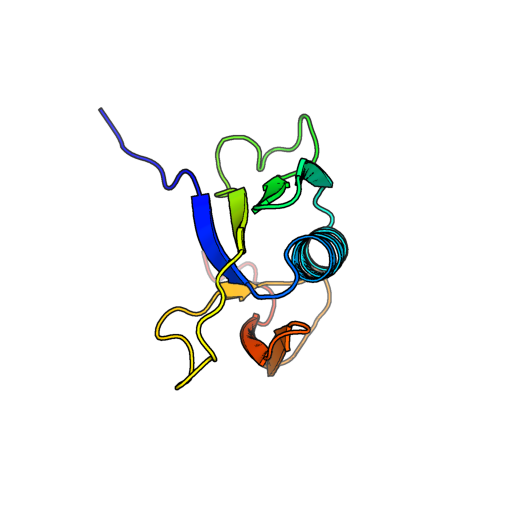.19 99 LEU A O 1
ATOM 788 N N . GLU A 1 100 ? -9.783 -8.320 19.060 1.00 76.00 100 GLU A N 1
ATOM 789 C CA . GLU A 1 100 ? -10.902 -8.456 19.988 1.00 76.00 100 GLU A CA 1
ATOM 790 C C . GLU A 1 100 ? -10.831 -7.303 21.005 1.00 76.00 100 GLU A C 1
ATOM 792 O O . GLU A 1 100 ? -9.728 -7.012 21.490 1.00 76.00 100 GLU A O 1
ATOM 797 N N . PRO A 1 101 ? -11.960 -6.668 21.376 1.00 69.75 101 PRO A N 1
ATOM 798 C CA . PRO A 1 101 ? -11.999 -5.522 22.295 1.00 69.75 101 PRO A CA 1
ATOM 799 C C . PRO A 1 101 ? -11.290 -5.746 23.641 1.00 69.75 101 PRO A C 1
ATOM 801 O O . PRO A 1 101 ? -10.939 -4.793 24.327 1.00 69.75 101 PRO A O 1
ATOM 804 N N . GLU A 1 102 ? -11.082 -7.005 24.018 1.00 70.75 102 GLU A N 1
ATOM 805 C CA . GLU A 1 102 ? -10.483 -7.455 25.276 1.00 70.75 102 GLU A CA 1
ATOM 806 C C . GLU A 1 102 ? -8.949 -7.621 25.198 1.00 70.75 102 GLU A C 1
ATOM 808 O O . GLU A 1 102 ? -8.320 -8.015 26.177 1.00 70.75 102 GLU A O 1
ATOM 813 N N . SER A 1 103 ? -8.339 -7.353 24.035 1.00 61.75 103 SER A N 1
ATOM 814 C CA . SER A 1 103 ? -6.929 -7.671 23.736 1.00 61.75 103 SER A CA 1
ATOM 815 C C . SER A 1 103 ? -5.942 -6.509 23.920 1.00 61.75 103 SER A C 1
ATOM 817 O O . SER A 1 103 ? -4.773 -6.665 23.557 1.00 61.75 103 SER A O 1
ATOM 819 N N . ILE A 1 104 ? -6.394 -5.348 24.412 1.00 56.53 104 ILE A N 1
ATOM 820 C CA . ILE A 1 104 ? -5.581 -4.128 24.605 1.00 56.53 104 ILE A CA 1
ATOM 821 C C . ILE A 1 104 ? -5.454 -3.804 26.092 1.00 56.53 104 ILE A C 1
ATOM 823 O O . ILE A 1 104 ? -6.503 -3.735 26.770 1.00 56.53 104 ILE A O 1
#

Secondary structure (DSSP, 8-state):
------EEEEEES-HHHHHHHHHHHHT-EEEEE-SSEEEEEPPTT-TTTTTSPEEEEEE--S---S--S--EEE--SS----EEEE-TT--EEEEPPPPPTT--

Foldseek 3Di:
DDDDAAADEDEDQDQVQQQVQVCVVVVWDFPDDDPFKTKTDHDPPDPCVVPPHIYIYGYDDDQDPDADPDEAEAEDPDADPWDWDAGPNRHIYIYHGDDDPPRD

Sequence (104 aa):
MVMRIQCVVVDAHDCPKLARFWAEALGWRVTYEDDHQSVVEPPEGSPEVDVAPDLLFVKVLDDKMAKNRLHLDLRPADDVKWTVLADPEGNEFCVLPPLEPESI

Radius of gyration: 14.67 Å; chains: 1; bounding box: 32×31×38 Å